Protein AF-A0A1I1QM89-F1 (afdb_monomer)

Foldseek 3Di:
DDPVVVVVVVVVVVVVVVVVVVVVVVVVVVCVVVVNPVVDDPPPPPPDPPPPPDD

Mean predicted aligned error: 12.06 Å

Structure (mmCIF, N/CA/C/O backbone):
data_AF-A0A1I1QM89-F1
#
_entry.id   AF-A0A1I1QM89-F1
#
loop_
_atom_site.group_PDB
_atom_site.id
_atom_site.type_symbol
_atom_site.label_atom_id
_atom_site.label_alt_id
_atom_site.label_comp_id
_atom_site.label_asym_id
_atom_site.label_entity_id
_atom_site.label_seq_id
_atom_site.pdbx_PDB_ins_code
_atom_site.Cartn_x
_atom_site.Cartn_y
_atom_site.Cartn_z
_atom_site.occupancy
_atom_site.B_iso_or_equiv
_atom_site.auth_seq_id
_atom_site.auth_comp_id
_atom_site.auth_asym_id
_atom_site.auth_atom_id
_atom_site.pdbx_PDB_model_num
ATOM 1 N N . MET A 1 1 ? -8.000 9.629 27.918 1.00 68.94 1 MET A N 1
ATOM 2 C CA . MET A 1 1 ? -7.966 8.586 26.882 1.00 68.94 1 MET A CA 1
ATOM 3 C C . MET A 1 1 ? -8.086 7.245 27.580 1.00 68.94 1 MET A C 1
ATOM 5 O O . MET A 1 1 ? -7.289 6.966 28.469 1.00 68.94 1 MET A O 1
ATOM 9 N N . THR A 1 2 ? -9.133 6.494 27.272 1.00 93.31 2 THR A N 1
ATOM 10 C CA . THR A 1 2 ? -9.454 5.183 27.848 1.00 93.31 2 THR A CA 1
ATOM 11 C C . THR A 1 2 ? -8.943 4.057 26.947 1.00 93.31 2 THR A C 1
ATOM 13 O O . THR A 1 2 ? -8.648 4.277 25.774 1.00 93.31 2 THR A O 1
ATO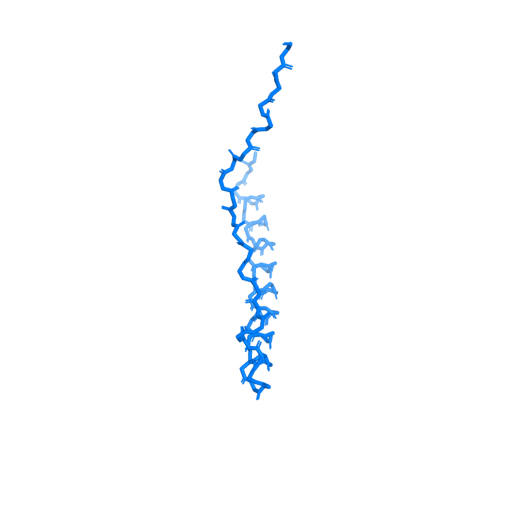M 16 N N . GLU A 1 3 ? -8.853 2.836 27.478 1.00 93.44 3 GLU A N 1
ATOM 17 C CA . GLU A 1 3 ? -8.412 1.653 26.719 1.00 93.44 3 GLU A CA 1
ATOM 18 C C . GLU A 1 3 ? -9.276 1.399 25.472 1.00 93.44 3 GLU A C 1
ATOM 20 O O . GLU A 1 3 ? -8.763 1.063 24.408 1.00 93.44 3 GLU A O 1
ATOM 25 N N . ARG A 1 4 ? -10.584 1.653 25.571 1.00 93.69 4 ARG A N 1
ATOM 26 C CA . ARG A 1 4 ? -11.518 1.533 24.448 1.00 93.69 4 ARG A CA 1
ATOM 27 C C . ARG A 1 4 ? -11.212 2.527 23.327 1.00 93.69 4 ARG A C 1
ATOM 29 O O . ARG A 1 4 ? -11.126 2.128 22.172 1.00 93.69 4 ARG A O 1
ATOM 36 N N . GLU A 1 5 ? -11.013 3.796 23.678 1.00 92.75 5 GLU A N 1
ATOM 37 C CA . GLU A 1 5 ? -10.676 4.853 22.713 1.00 92.75 5 GLU A CA 1
ATOM 38 C C . GLU A 1 5 ? -9.338 4.564 22.012 1.00 92.75 5 GLU A C 1
ATOM 40 O O . GLU A 1 5 ? -9.190 4.818 20.819 1.00 92.75 5 GLU A O 1
ATOM 45 N N . PHE A 1 6 ? -8.373 3.980 22.730 1.00 93.50 6 PHE A N 1
ATOM 46 C CA . PHE A 1 6 ? -7.100 3.554 22.149 1.00 93.50 6 PHE A CA 1
ATOM 47 C C . PHE A 1 6 ? -7.271 2.412 21.136 1.00 93.50 6 PHE A C 1
ATOM 49 O O . PHE A 1 6 ? -6.691 2.466 20.054 1.00 93.50 6 PHE A O 1
ATOM 56 N N . LEU A 1 7 ? -8.075 1.393 21.460 1.00 94.81 7 LEU A N 1
ATOM 57 C CA . LEU A 1 7 ? -8.322 0.259 20.564 1.00 94.81 7 LEU A CA 1
ATOM 58 C C . LEU A 1 7 ? -9.078 0.672 19.295 1.00 94.81 7 LEU A C 1
ATOM 60 O O . LEU A 1 7 ? -8.741 0.202 18.210 1.00 94.81 7 LEU A O 1
ATOM 64 N N . GLU A 1 8 ? -10.054 1.573 19.416 1.00 93.38 8 GLU A N 1
ATOM 65 C CA . GLU A 1 8 ? -10.782 2.132 18.270 1.00 93.38 8 GLU A CA 1
ATOM 66 C C . GLU A 1 8 ? -9.841 2.934 17.357 1.00 93.38 8 GLU A C 1
ATOM 68 O O . GLU A 1 8 ? -9.808 2.708 16.147 1.00 93.38 8 GLU A O 1
ATOM 73 N N . MET A 1 9 ? -8.991 3.792 17.929 1.00 92.00 9 MET A N 1
ATOM 74 C CA . MET A 1 9 ? -7.974 4.526 17.169 1.00 92.00 9 MET A CA 1
ATOM 75 C C . MET A 1 9 ? -6.966 3.584 16.494 1.00 92.00 9 MET A C 1
ATOM 77 O O . MET A 1 9 ?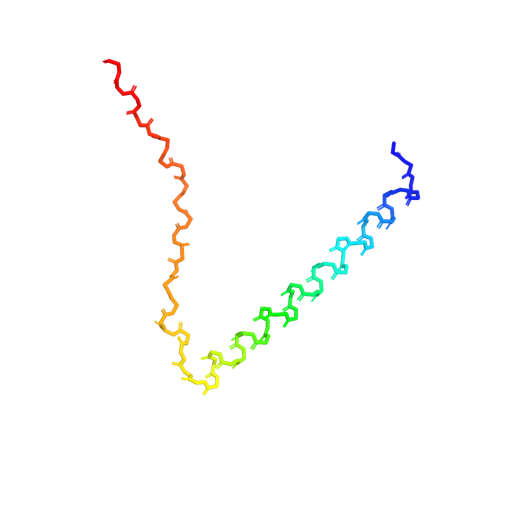 -6.631 3.765 15.325 1.00 92.00 9 MET A O 1
ATOM 81 N N . HIS A 1 10 ? -6.495 2.556 17.202 1.00 91.19 10 HIS A N 1
ATOM 82 C CA . HIS A 1 10 ? -5.575 1.564 16.652 1.00 91.19 10 HIS A CA 1
ATOM 83 C C . HIS A 1 10 ? -6.196 0.794 15.477 1.00 91.19 10 HIS A C 1
ATOM 85 O O . HIS A 1 10 ? -5.515 0.553 14.482 1.00 91.19 10 HIS A O 1
ATOM 91 N N . ALA A 1 11 ? -7.479 0.434 15.562 1.00 91.94 11 ALA A N 1
ATOM 92 C CA . ALA A 1 11 ? -8.187 -0.235 14.474 1.00 91.94 11 ALA A CA 1
ATOM 93 C C . ALA A 1 11 ? -8.251 0.640 13.211 1.00 91.94 11 ALA A C 1
ATOM 95 O O . ALA A 1 11 ? -7.889 0.167 12.136 1.00 91.94 11 ALA A O 1
ATOM 96 N N . ILE A 1 12 ? -8.603 1.922 13.356 1.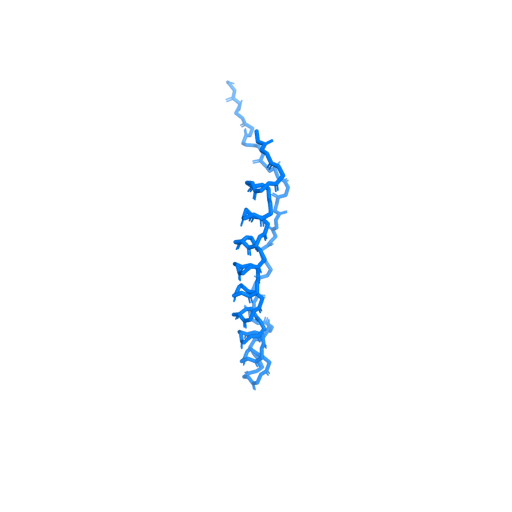00 91.88 12 ILE A N 1
ATOM 97 C CA . ILE A 1 12 ? -8.648 2.885 12.241 1.00 91.88 12 ILE A CA 1
ATOM 98 C C . ILE A 1 12 ? -7.264 3.048 11.601 1.00 91.88 12 ILE A C 1
ATOM 100 O O . ILE A 1 12 ? -7.127 3.004 10.381 1.00 91.88 12 ILE A O 1
ATOM 104 N N . LEU A 1 13 ? -6.214 3.196 12.416 1.00 88.44 13 LEU A N 1
ATOM 105 C CA . LEU A 1 13 ? -4.844 3.326 11.914 1.00 88.44 13 LEU A CA 1
ATOM 106 C C . LEU A 1 13 ? -4.376 2.062 11.177 1.00 88.44 13 LEU A C 1
ATOM 108 O O . LEU A 1 13 ? -3.659 2.159 10.182 1.00 88.44 13 LEU A O 1
ATOM 112 N N . MET A 1 14 ? -4.778 0.876 11.642 1.00 89.81 14 MET A N 1
ATOM 113 C CA . MET A 1 14 ? -4.466 -0.388 10.971 1.00 89.81 14 MET A CA 1
ATOM 114 C C . MET A 1 14 ? -5.194 -0.526 9.633 1.00 89.81 14 MET A C 1
ATOM 116 O O . MET A 1 14 ? -4.581 -0.978 8.668 1.00 89.81 14 MET A O 1
ATOM 120 N N . GLU A 1 15 ? -6.459 -0.116 9.563 1.00 89.00 15 GLU A N 1
ATOM 121 C CA . GLU A 1 15 ? -7.249 -0.106 8.328 1.00 89.00 15 GLU A CA 1
ATOM 122 C C . GLU A 1 15 ? -6.631 0.837 7.286 1.00 89.00 15 GLU A C 1
ATOM 124 O O . GLU A 1 15 ? -6.310 0.406 6.180 1.00 89.00 15 GLU A O 1
ATOM 129 N N . GLN A 1 16 ? -6.308 2.072 7.677 1.00 83.62 16 GLN A N 1
ATOM 130 C CA . GLN A 1 16 ? -5.619 3.029 6.803 1.00 83.62 16 GLN A CA 1
ATOM 131 C C . GLN A 1 16 ? -4.249 2.521 6.344 1.00 83.62 16 GLN A C 1
ATOM 133 O O . GLN A 1 16 ? -3.878 2.679 5.181 1.00 83.62 16 GLN A O 1
ATOM 138 N N . ARG A 1 17 ? -3.484 1.880 7.239 1.00 83.94 17 ARG A N 1
ATOM 139 C CA . ARG A 1 17 ? -2.194 1.282 6.873 1.00 83.94 17 ARG A CA 1
ATOM 140 C C . ARG A 1 17 ? -2.376 0.195 5.819 1.00 83.94 17 ARG A C 1
ATOM 142 O O . ARG A 1 17 ? -1.596 0.153 4.876 1.00 83.94 17 ARG A O 1
ATOM 149 N N . LEU A 1 18 ? -3.378 -0.672 5.971 1.00 83.75 18 LEU A N 1
ATOM 150 C CA . LEU A 1 18 ? -3.664 -1.738 5.008 1.00 83.75 18 LEU A CA 1
ATOM 151 C C . LEU A 1 18 ? -4.039 -1.178 3.633 1.00 83.75 18 LEU A C 1
ATOM 153 O O . LEU A 1 18 ? -3.510 -1.656 2.631 1.00 83.75 18 LEU A O 1
ATOM 157 N N . GLU A 1 19 ? -4.887 -0.151 3.579 1.00 82.88 19 GLU A N 1
ATOM 158 C CA . GLU A 1 19 ? -5.253 0.516 2.323 1.00 82.88 19 GLU A CA 1
ATOM 159 C C . GLU A 1 19 ? -4.031 1.127 1.622 1.00 82.88 19 GLU A C 1
ATOM 161 O O . GLU A 1 19 ? -3.819 0.906 0.426 1.00 82.88 19 GLU A O 1
ATOM 166 N N . ILE A 1 20 ? -3.180 1.838 2.372 1.00 80.44 20 ILE A N 1
ATOM 167 C CA . ILE A 1 20 ? -1.950 2.438 1.839 1.00 80.44 20 ILE A CA 1
ATOM 168 C C . ILE A 1 20 ? -0.995 1.349 1.341 1.00 80.44 20 ILE A C 1
ATOM 170 O O . ILE A 1 20 ? -0.494 1.447 0.222 1.00 80.44 20 ILE A O 1
ATOM 174 N N . THR A 1 21 ? -0.757 0.297 2.132 1.00 83.06 21 THR A N 1
ATOM 175 C CA . THR A 1 21 ? 0.117 -0.817 1.738 1.00 83.06 21 THR A CA 1
ATOM 176 C C . THR A 1 21 ? -0.385 -1.483 0.460 1.00 83.06 21 THR A C 1
ATOM 178 O O . THR A 1 21 ? 0.394 -1.644 -0.475 1.00 83.06 21 THR A O 1
ATOM 181 N N . SER A 1 22 ? -1.685 -1.777 0.367 1.00 86.06 22 SER A N 1
ATOM 182 C CA . SER A 1 22 ? -2.276 -2.382 -0.830 1.00 86.06 22 SER A CA 1
ATOM 183 C C . SER A 1 22 ? -2.115 -1.496 -2.069 1.00 86.06 22 SER A C 1
ATOM 185 O O . SER A 1 22 ? -1.764 -1.990 -3.142 1.00 86.06 22 SER A O 1
ATOM 187 N N . SER A 1 23 ? -2.305 -0.179 -1.931 1.00 82.62 23 SER A N 1
ATOM 188 C CA . SER A 1 23 ? -2.116 0.764 -3.037 1.00 82.62 23 SER A CA 1
ATOM 189 C C . SER A 1 23 ? -0.653 0.866 -3.480 1.00 82.62 23 SER A C 1
ATOM 191 O O . SER A 1 23 ? -0.387 0.982 -4.677 1.0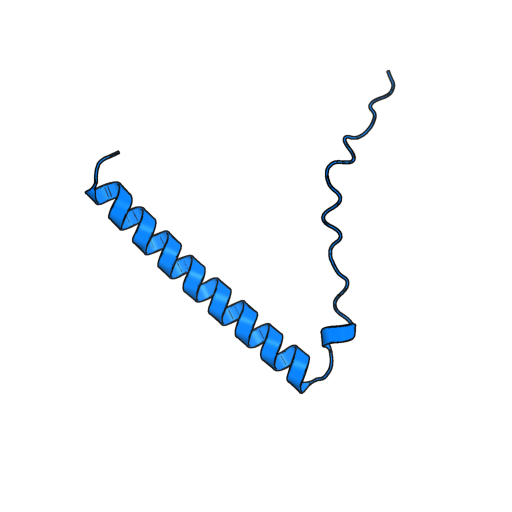0 82.62 23 SER A O 1
ATOM 193 N N . VAL A 1 24 ? 0.294 0.849 -2.538 1.00 85.19 24 VAL A N 1
ATOM 194 C CA . VAL A 1 24 ? 1.731 0.913 -2.839 1.00 85.19 24 VAL A CA 1
ATOM 195 C C . VAL A 1 24 ? 2.193 -0.371 -3.524 1.00 85.19 24 VAL A C 1
ATOM 197 O O . VAL A 1 24 ? 2.890 -0.297 -4.532 1.00 85.19 24 VAL A O 1
ATOM 200 N N . GLU A 1 25 ? 1.759 -1.535 -3.041 1.00 86.81 25 GLU A N 1
ATOM 201 C CA . GLU A 1 25 ? 2.065 -2.831 -3.658 1.00 86.81 25 GLU A CA 1
ATOM 202 C C . GLU A 1 25 ? 1.505 -2.931 -5.084 1.00 86.81 25 GLU A C 1
ATOM 204 O O . GLU A 1 25 ? 2.201 -3.386 -5.991 1.00 86.81 25 GLU A O 1
ATOM 209 N N . ALA A 1 26 ? 0.280 -2.447 -5.316 1.00 86.81 26 ALA A N 1
ATOM 210 C CA . ALA A 1 26 ? -0.312 -2.411 -6.652 1.00 86.81 26 ALA A CA 1
ATOM 211 C C . ALA A 1 26 ? 0.473 -1.496 -7.610 1.00 86.81 26 ALA A C 1
ATOM 213 O O . ALA A 1 26 ? 0.734 -1.869 -8.756 1.00 86.81 26 ALA A O 1
ATOM 214 N N . ALA A 1 27 ? 0.890 -0.315 -7.143 1.00 86.00 27 ALA A N 1
ATOM 215 C CA . ALA A 1 27 ? 1.721 0.591 -7.930 1.00 86.00 27 ALA A CA 1
ATOM 216 C C . ALA A 1 27 ? 3.100 -0.023 -8.235 1.00 86.00 27 ALA A C 1
ATOM 218 O O . ALA A 1 27 ? 3.569 0.045 -9.371 1.00 86.00 27 ALA A O 1
ATOM 219 N N . ASP A 1 28 ? 3.727 -0.669 -7.251 1.00 87.19 28 ASP A N 1
ATOM 220 C CA . ASP A 1 28 ? 5.022 -1.336 -7.401 1.00 87.19 28 ASP A CA 1
ATOM 221 C C . ASP A 1 28 ? 4.970 -2.497 -8.410 1.00 87.19 28 ASP A C 1
ATOM 223 O O . ASP A 1 28 ? 5.874 -2.651 -9.243 1.00 87.19 28 ASP A O 1
ATOM 227 N N . ALA A 1 29 ? 3.881 -3.273 -8.390 1.00 89.25 29 ALA A N 1
ATOM 228 C CA . ALA A 1 29 ? 3.632 -4.349 -9.342 1.00 89.25 29 ALA A CA 1
ATOM 229 C C . ALA A 1 29 ? 3.521 -3.817 -10.779 1.00 89.25 29 ALA A C 1
ATOM 231 O O . ALA A 1 29 ? 4.229 -4.304 -11.662 1.00 89.25 29 ALA A O 1
ATOM 232 N N . LEU A 1 30 ? 2.722 -2.767 -11.003 1.00 88.69 30 LEU A N 1
ATOM 233 C CA . LEU A 1 30 ? 2.575 -2.141 -12.323 1.00 88.69 30 LEU A CA 1
ATOM 234 C C . LEU A 1 30 ? 3.904 -1.555 -12.817 1.00 88.69 30 LEU A C 1
ATOM 236 O O . LEU A 1 30 ? 4.313 -1.786 -13.952 1.00 88.69 30 LEU A O 1
ATOM 240 N N . LEU A 1 31 ? 4.635 -0.838 -11.962 1.00 91.38 31 LEU A N 1
ATOM 241 C CA . LEU A 1 31 ? 5.939 -0.286 -12.333 1.00 91.38 31 LEU A CA 1
ATOM 242 C C . LEU A 1 31 ? 6.961 -1.376 -12.678 1.00 91.38 31 LEU A C 1
ATOM 244 O O . LEU A 1 31 ? 7.838 -1.142 -13.509 1.00 91.38 31 LEU A O 1
ATOM 248 N N . THR A 1 32 ? 6.860 -2.554 -12.058 1.00 90.00 32 THR A N 1
ATOM 249 C CA . THR A 1 32 ? 7.687 -3.717 -12.406 1.00 90.00 32 THR A CA 1
ATOM 250 C C . THR A 1 32 ? 7.275 -4.304 -13.753 1.00 90.00 32 THR A C 1
ATOM 252 O O . THR A 1 32 ? 8.138 -4.517 -14.600 1.00 90.00 32 THR A O 1
ATOM 255 N N . GLU A 1 33 ? 5.976 -4.522 -13.972 1.00 93.69 33 GLU A N 1
ATOM 256 C CA . GLU A 1 33 ? 5.421 -5.089 -15.209 1.00 93.69 33 GLU A CA 1
ATOM 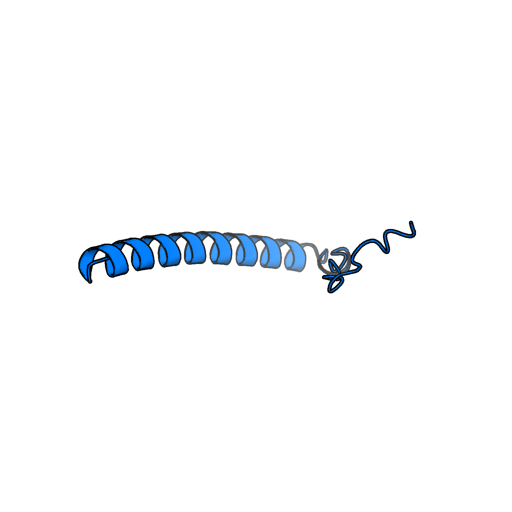257 C C . GLU A 1 33 ? 5.814 -4.264 -16.441 1.00 93.69 33 GLU A C 1
ATOM 259 O O . GLU A 1 33 ? 6.269 -4.811 -17.445 1.00 93.69 33 GLU A O 1
ATOM 264 N N . TYR A 1 34 ? 5.726 -2.937 -16.335 1.00 93.62 34 TYR A N 1
ATOM 265 C CA . TYR A 1 34 ? 6.090 -2.018 -17.415 1.00 93.62 34 TYR A CA 1
ATOM 266 C C . TYR A 1 34 ? 7.575 -1.612 -17.410 1.00 93.62 34 TYR A C 1
ATOM 268 O O . TYR A 1 34 ? 7.984 -0.777 -18.216 1.00 93.62 34 TYR A O 1
ATOM 276 N N . ASN A 1 35 ? 8.395 -2.187 -16.520 1.00 87.69 35 ASN A N 1
ATOM 277 C CA . ASN A 1 35 ? 9.811 -1.854 -16.335 1.00 87.69 35 ASN A CA 1
ATOM 278 C C . ASN A 1 35 ? 10.070 -0.342 -16.143 1.00 87.69 35 ASN A C 1
ATOM 280 O O . ASN A 1 35 ? 11.048 0.195 -16.648 1.00 87.69 35 ASN A O 1
ATOM 284 N N . LEU A 1 36 ? 9.202 0.361 -15.412 1.00 89.75 36 LEU A N 1
ATOM 285 C CA . LEU A 1 36 ? 9.255 1.816 -15.202 1.00 89.75 36 LEU A CA 1
ATOM 286 C C . LEU A 1 36 ? 9.910 2.226 -13.875 1.00 89.75 36 LEU A C 1
ATOM 288 O O . LEU A 1 36 ? 10.132 3.412 -13.652 1.00 89.75 36 LEU A O 1
ATOM 292 N N . LYS A 1 37 ? 10.258 1.275 -12.996 1.00 83.31 37 LYS A N 1
ATOM 293 C CA . LYS A 1 37 ? 10.863 1.565 -11.678 1.00 83.31 37 LYS A CA 1
ATOM 294 C C . LYS A 1 37 ? 12.099 2.463 -11.741 1.00 83.31 37 LYS A C 1
ATOM 296 O O . LYS A 1 37 ? 12.289 3.298 -10.868 1.00 83.31 37 LYS A O 1
ATOM 301 N N . HIS A 1 38 ? 12.913 2.318 -12.783 1.00 82.06 38 HIS A N 1
ATOM 302 C CA . HIS A 1 38 ? 14.129 3.108 -12.987 1.00 82.06 38 HIS A CA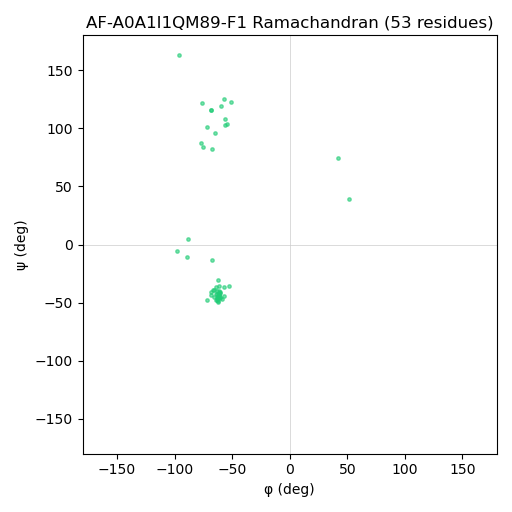 1
ATOM 303 C C . HIS A 1 38 ? 13.866 4.598 -13.281 1.00 82.06 38 HIS A C 1
ATOM 305 O O . HIS A 1 38 ? 14.799 5.393 -13.241 1.00 82.06 38 HIS A O 1
ATOM 311 N N . LEU A 1 39 ? 12.620 4.973 -13.593 1.00 82.94 39 LEU A N 1
ATOM 312 C CA . LEU A 1 39 ? 12.197 6.358 -13.819 1.00 82.94 39 LEU A CA 1
ATOM 313 C C . LEU A 1 39 ? 11.739 7.052 -12.535 1.00 82.94 39 LEU A C 1
ATOM 315 O O . LEU A 1 39 ? 11.524 8.264 -12.544 1.00 82.94 39 LEU A O 1
ATOM 319 N N . LEU A 1 40 ? 11.557 6.303 -11.443 1.00 82.81 40 LEU A N 1
ATOM 320 C CA . LEU A 1 40 ? 11.244 6.899 -10.155 1.00 82.81 40 LEU A CA 1
ATOM 321 C C . LEU A 1 40 ? 12.466 7.675 -9.667 1.00 82.81 40 LEU A C 1
ATOM 323 O O . LEU A 1 40 ? 13.519 7.100 -9.397 1.00 82.81 40 LEU A O 1
ATOM 327 N N . VAL A 1 41 ? 12.311 8.990 -9.554 1.00 77.88 41 VAL A N 1
ATOM 328 C CA . VAL A 1 41 ? 13.309 9.842 -8.913 1.00 77.88 41 VAL A CA 1
ATOM 329 C C . VAL A 1 41 ? 13.167 9.633 -7.405 1.00 77.88 41 VAL A C 1
ATOM 331 O O . VAL A 1 41 ? 12.069 9.854 -6.882 1.00 77.88 41 VAL A O 1
ATOM 334 N N . PRO A 1 42 ? 14.224 9.197 -6.695 1.00 71.75 42 PRO A N 1
ATOM 335 C CA . PRO A 1 42 ? 14.206 9.198 -5.244 1.00 71.75 42 PRO A CA 1
ATOM 336 C C . PRO A 1 42 ? 13.928 10.626 -4.790 1.00 71.75 42 PRO A C 1
ATOM 338 O O . PRO A 1 42 ? 14.619 11.558 -5.201 1.00 71.75 42 PRO A O 1
ATOM 341 N N . ILE A 1 43 ? 12.901 10.816 -3.968 1.00 69.06 43 ILE A N 1
ATOM 342 C CA . ILE A 1 43 ? 12.805 12.060 -3.218 1.00 69.06 43 ILE A CA 1
ATOM 343 C C . ILE A 1 43 ? 13.908 11.945 -2.176 1.00 69.06 43 ILE A C 1
ATOM 345 O O 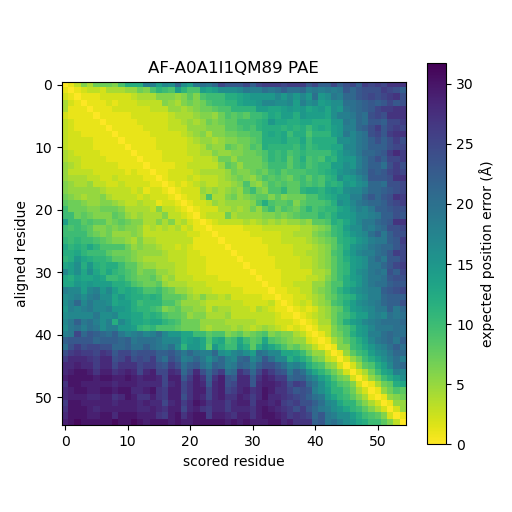. ILE A 1 43 ? 13.745 11.218 -1.196 1.00 69.06 43 ILE A O 1
ATOM 349 N N . ASP A 1 44 ? 15.039 12.607 -2.416 1.00 54.75 44 ASP A N 1
ATOM 350 C CA . ASP A 1 44 ? 15.993 12.862 -1.350 1.00 54.75 44 ASP A CA 1
ATOM 351 C C . ASP A 1 44 ? 15.211 13.597 -0.262 1.00 54.75 44 ASP A C 1
ATOM 353 O O . ASP A 1 44 ? 14.780 14.743 -0.425 1.00 54.75 44 ASP A O 1
ATOM 357 N N . THR A 1 45 ? 14.945 12.906 0.844 1.00 50.62 45 THR A N 1
ATOM 358 C CA . THR A 1 45 ? 14.538 13.552 2.083 1.00 50.62 45 THR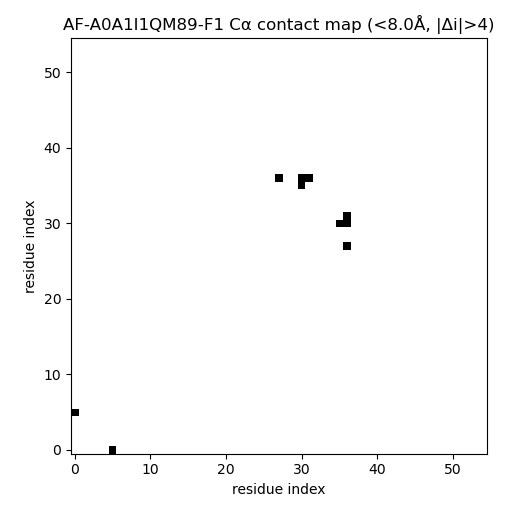 A CA 1
ATOM 359 C C . THR A 1 45 ? 15.752 14.333 2.553 1.00 50.62 45 THR A C 1
ATOM 361 O O . THR A 1 45 ? 16.532 13.828 3.357 1.00 50.62 45 THR A O 1
ATOM 364 N N 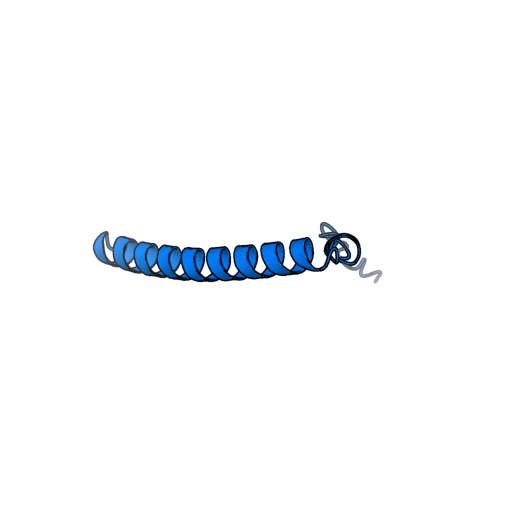. ASN A 1 46 ? 15.952 15.529 1.993 1.00 49.19 46 ASN A N 1
ATOM 365 C CA . ASN A 1 46 ? 16.888 16.503 2.527 1.00 49.19 46 ASN A CA 1
ATOM 366 C C . ASN A 1 46 ? 16.505 16.706 3.994 1.00 49.19 46 ASN A C 1
ATOM 368 O O . ASN A 1 46 ? 15.494 17.340 4.309 1.00 49.19 46 ASN A O 1
ATOM 372 N N . GLU A 1 47 ? 17.284 16.106 4.890 1.00 52.78 47 GLU A N 1
ATOM 373 C CA . GLU A 1 47 ? 17.322 16.493 6.287 1.00 52.78 47 GLU A CA 1
ATOM 374 C C . GLU A 1 47 ? 17.666 17.985 6.320 1.00 52.78 47 GLU A C 1
ATOM 376 O O . GLU A 1 47 ? 18.797 18.378 6.072 1.00 52.78 47 GLU A O 1
ATOM 381 N N . ALA A 1 48 ? 16.644 18.805 6.566 1.00 52.44 48 ALA A N 1
ATOM 382 C CA . ALA A 1 48 ? 16.734 20.160 7.092 1.00 52.44 48 ALA A CA 1
ATOM 383 C C . ALA A 1 48 ? 17.853 21.059 6.519 1.00 52.44 48 ALA A C 1
ATOM 385 O O . ALA A 1 48 ? 18.761 21.449 7.247 1.00 52.44 48 ALA A O 1
ATOM 386 N N . ASP A 1 49 ? 17.691 21.553 5.289 1.00 49.72 49 ASP A N 1
ATOM 387 C CA . ASP A 1 49 ? 18.157 22.915 5.002 1.00 49.72 49 ASP A CA 1
ATOM 388 C C . ASP A 1 49 ? 17.149 23.877 5.643 1.00 49.72 49 ASP A C 1
ATOM 390 O O . ASP A 1 49 ? 16.188 24.345 5.027 1.00 49.72 49 ASP A O 1
ATOM 394 N N . THR A 1 50 ? 17.326 24.135 6.942 1.00 58.22 50 THR A N 1
ATOM 395 C CA . THR A 1 50 ? 16.813 25.369 7.542 1.00 58.22 50 THR A CA 1
ATOM 396 C C . THR A 1 50 ? 17.298 26.526 6.670 1.00 58.22 50 THR A C 1
ATOM 398 O O . THR A 1 50 ? 18.511 26.636 6.488 1.00 58.22 50 THR A O 1
ATOM 401 N N . PRO A 1 51 ? 16.417 27.380 6.115 1.00 55.75 51 PRO A N 1
ATOM 402 C CA . PRO A 1 51 ? 16.882 28.540 5.374 1.00 55.75 51 PRO A CA 1
ATOM 403 C C . PRO A 1 51 ? 17.724 29.387 6.328 1.00 55.75 51 PRO A C 1
ATOM 405 O O . PRO A 1 51 ? 17.230 29.819 7.370 1.00 55.75 51 PRO A O 1
ATOM 408 N N . ASP A 1 52 ? 18.999 29.572 5.995 1.00 56.91 52 ASP A N 1
ATOM 409 C CA . ASP A 1 52 ? 19.891 30.470 6.718 1.00 56.91 52 ASP A CA 1
ATOM 410 C C . ASP A 1 52 ? 19.361 31.896 6.525 1.00 56.91 52 ASP A C 1
ATOM 412 O O . ASP A 1 52 ? 19.546 32.529 5.482 1.00 56.91 52 ASP A O 1
ATOM 416 N N . VAL A 1 53 ? 18.580 32.370 7.495 1.00 56.91 53 VAL A N 1
ATOM 417 C CA . VAL A 1 53 ? 18.078 33.741 7.514 1.00 56.91 53 VAL A CA 1
ATOM 418 C C . VAL A 1 53 ? 19.236 34.624 7.968 1.00 56.91 53 VAL A C 1
ATOM 420 O O . VAL A 1 53 ? 19.406 34.886 9.156 1.00 56.91 53 VAL A O 1
ATOM 423 N N . SER A 1 54 ? 20.058 35.067 7.017 1.00 54.28 54 SER A N 1
ATOM 424 C CA . SER A 1 54 ? 21.031 36.134 7.262 1.00 54.28 54 SER A CA 1
ATOM 425 C C . SER A 1 54 ? 20.292 37.462 7.482 1.00 54.28 54 SER A C 1
ATOM 427 O O . SER A 1 54 ? 19.593 37.940 6.585 1.00 54.28 54 SER A O 1
ATOM 429 N N . CYS A 1 55 ? 20.426 38.009 8.696 1.00 47.56 55 CYS A N 1
ATOM 430 C CA . CYS A 1 55 ? 19.988 39.351 9.104 1.00 47.56 55 CYS A CA 1
ATOM 431 C C . CYS A 1 55 ? 20.815 40.470 8.460 1.00 47.56 55 CYS A C 1
ATOM 433 O O . CYS A 1 55 ? 22.040 40.275 8.284 1.00 47.56 55 CYS A O 1
#

Secondary structure (DSSP, 8-state):
--HHHHHHHHHHHHHHHHHHHHHHHHHHHHHHHTT-GGG----------------

pLDDT: mean 79.44, std 14.99, range [47.56, 94.81]

Radius of gyration: 19.33 Å; Cα contacts (8 Å, |Δi|>4): 5; chains: 1; bounding box: 32×44×45 Å

Solvent-accessible surface area (backbone atoms only — not comparable to full-atom values): 3513 Å² total; per-residue (Å²): 139,51,74,66,61,51,52,55,51,51,51,53,54,50,52,54,48,50,55,52,50,54,53,49,52,54,51,53,50,52,29,54,76,69,67,44,59,87,72,62,73,80,78,77,78,72,80,73,81,68,79,82,79,81,126

Sequence (55 aa):
MTEREFLEMHAILMEQRLEITSSVEAADALLTEYNLKHLLVPIDTNEADTPDVSC